Protein AF-A0A3B0RH34-F1 (afdb_monomer_lite)

InterPro domains:
  IPR018688 Copper chaperone PpoB2-like [PF09948] (67-112)

Foldseek 3Di:
DVLVVLVVCDVVVVVVLVVVLVVLVVVLVVLQDDPVLVVCVVVDDPVSVVVVVVRDCVVRDPVSVLVSQLSNLCSVCVVVVSVVLSVQVVCVVVHDGDSVVVVVVVCCVSSVD

Radius of gyration: 19.11 Å; chains: 1; bounding box: 40×27×51 Å

Organism: NCBI:txid652676

Sequence (113 aa):
MIIAKIRMMTGGHWLLLFALILLAWGALYAMALPADLRASARIFGGDFIASLCRITPDAAGYARITAMWALMTAAMMAPTALPAFATYDDLSHSGQTRMGLLIAGYLAVWLGY

Secondary structure (DSSP, 8-state):
-HHHHHHT--HHHHHHHHHHHHHHHHHHHHHHS-HHHHHHTTS--HHHHHHHTT--GGGG-HHHHHHHHHHHHHHHHHHHHHHHHHHHHHGGGTS---HHHHHHHHHHHHTT-

pLDDT: mean 82.14, std 11.79, range [49.97, 96.31]

Structure (mmCIF, N/CA/C/O backbone):
data_AF-A0A3B0RH34-F1
#
_entry.id   AF-A0A3B0RH34-F1
#
loop_
_atom_site.group_PDB
_atom_site.id
_atom_site.type_symbol
_atom_site.label_atom_id
_atom_site.label_alt_id
_atom_site.label_comp_id
_atom_site.label_asym_id
_atom_site.label_entity_id
_atom_site.label_seq_id
_atom_site.pdbx_PDB_ins_code
_atom_site.Cartn_x
_atom_site.Cartn_y
_atom_site.Cartn_z
_atom_site.occupancy
_atom_site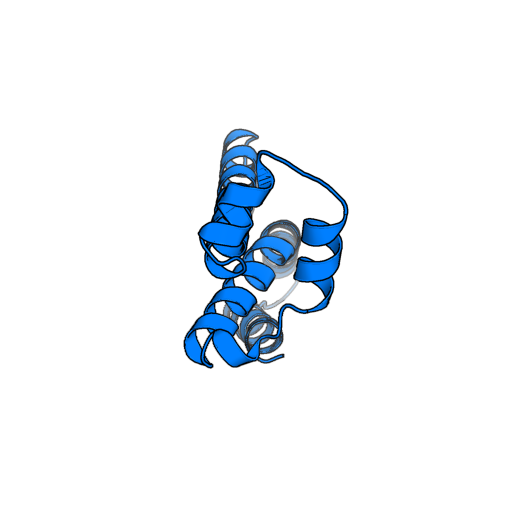.B_iso_or_equiv
_atom_site.auth_seq_id
_atom_site.auth_comp_id
_atom_site.auth_asym_id
_atom_site.auth_atom_id
_atom_site.pdbx_PDB_model_num
ATOM 1 N N . MET A 1 1 ? -6.173 -6.328 23.815 1.00 51.22 1 MET A N 1
ATOM 2 C CA . MET A 1 1 ? -4.703 -6.589 23.843 1.00 51.22 1 MET A CA 1
ATOM 3 C C . MET A 1 1 ? -3.960 -5.940 22.665 1.00 51.22 1 MET A C 1
ATOM 5 O O . MET A 1 1 ? -2.774 -5.668 22.808 1.00 51.22 1 MET A O 1
ATOM 9 N N . ILE A 1 2 ? -4.616 -5.653 21.530 1.00 56.62 2 ILE A N 1
ATOM 10 C CA . ILE A 1 2 ? -3.995 -5.015 20.351 1.00 56.62 2 ILE A CA 1
ATOM 11 C C . ILE A 1 2 ? -3.791 -3.501 20.569 1.00 56.62 2 ILE A C 1
ATOM 13 O O . ILE A 1 2 ? -2.750 -2.966 20.196 1.00 56.62 2 ILE A O 1
ATOM 17 N N . ILE A 1 3 ? -4.699 -2.843 21.297 1.00 49.97 3 ILE A N 1
ATOM 18 C CA . ILE A 1 3 ? -4.619 -1.423 21.709 1.00 49.97 3 ILE A CA 1
ATOM 19 C C . ILE A 1 3 ? -3.305 -1.066 22.424 1.00 49.97 3 ILE A C 1
ATOM 21 O O . ILE A 1 3 ? -2.689 -0.042 22.129 1.00 49.97 3 ILE A O 1
ATOM 25 N N . ALA A 1 4 ? -2.818 -1.931 23.322 1.00 54.97 4 ALA A N 1
ATOM 26 C CA . ALA A 1 4 ? -1.525 -1.730 23.980 1.00 54.97 4 ALA A CA 1
ATOM 27 C C . ALA A 1 4 ? -0.366 -1.767 22.969 1.00 54.97 4 ALA A C 1
ATOM 29 O O . ALA A 1 4 ? 0.554 -0.961 23.052 1.00 54.97 4 ALA A O 1
ATOM 30 N N . LYS A 1 5 ? -0.449 -2.648 21.964 1.00 57.72 5 LYS A N 1
ATOM 31 C CA . LYS A 1 5 ? 0.563 -2.812 20.911 1.00 57.72 5 LYS A CA 1
ATOM 32 C C . LYS A 1 5 ? 0.616 -1.626 19.945 1.00 57.72 5 LYS A C 1
ATOM 34 O O . LYS A 1 5 ? 1.702 -1.270 19.505 1.00 57.72 5 LYS A O 1
ATOM 39 N N . ILE A 1 6 ? -0.524 -0.993 19.653 1.00 57.19 6 ILE A N 1
ATOM 40 C CA . ILE A 1 6 ? -0.580 0.184 18.771 1.00 57.19 6 ILE A CA 1
ATOM 41 C C . ILE A 1 6 ? -0.226 1.472 19.531 1.00 57.19 6 ILE A C 1
ATOM 43 O O . ILE A 1 6 ? 0.510 2.292 18.993 1.00 57.19 6 ILE A O 1
ATOM 47 N N . ARG A 1 7 ? -0.607 1.629 20.812 1.00 58.00 7 ARG A N 1
ATOM 48 C CA . ARG A 1 7 ? -0.073 2.722 21.663 1.00 58.00 7 ARG A CA 1
ATOM 49 C C . ARG A 1 7 ? 1.438 2.601 21.902 1.00 58.00 7 ARG A C 1
ATOM 51 O O . ARG A 1 7 ? 2.094 3.609 22.138 1.00 58.00 7 ARG A O 1
ATOM 58 N N . MET A 1 8 ? 1.990 1.390 21.805 1.00 59.06 8 MET A N 1
ATOM 59 C CA . MET A 1 8 ? 3.433 1.121 21.805 1.00 59.06 8 MET A CA 1
ATOM 60 C C . MET A 1 8 ? 4.111 1.338 20.442 1.00 59.06 8 MET A C 1
ATOM 62 O O . MET A 1 8 ? 5.320 1.118 20.346 1.00 59.06 8 MET A O 1
ATOM 66 N N . MET A 1 9 ? 3.392 1.774 19.396 1.00 67.50 9 MET A N 1
ATOM 67 C CA . MET A 1 9 ? 4.008 2.185 18.130 1.00 67.50 9 MET A CA 1
ATOM 68 C C . MET A 1 9 ? 4.815 3.465 18.353 1.00 67.50 9 MET A C 1
ATOM 70 O O . MET A 1 9 ? 4.361 4.585 18.130 1.00 67.50 9 MET A O 1
ATOM 74 N N . THR A 1 10 ? 6.040 3.281 18.825 1.00 78.62 10 THR A N 1
ATOM 75 C CA . THR A 1 10 ? 7.049 4.329 18.920 1.00 78.62 10 THR A CA 1
ATOM 76 C C . THR A 1 10 ? 7.428 4.826 17.524 1.00 78.62 10 THR A C 1
ATOM 78 O O . THR A 1 10 ? 7.144 4.172 16.516 1.00 78.62 10 THR A O 1
ATOM 81 N N . GLY A 1 11 ? 8.134 5.958 17.450 1.00 82.62 11 GLY A N 1
ATOM 82 C CA . GLY A 1 11 ? 8.594 6.529 16.178 1.00 82.62 11 GLY A CA 1
ATOM 83 C C . GLY A 1 11 ? 9.337 5.534 15.273 1.00 82.62 11 GLY A C 1
ATOM 84 O O . GLY A 1 11 ? 9.202 5.608 14.057 1.00 82.62 11 GLY A O 1
ATOM 85 N N . GLY A 1 12 ? 10.034 4.541 15.841 1.00 88.06 12 GLY A N 1
ATOM 86 C CA . GLY A 1 12 ? 10.708 3.491 15.069 1.00 88.06 12 GLY A CA 1
ATOM 87 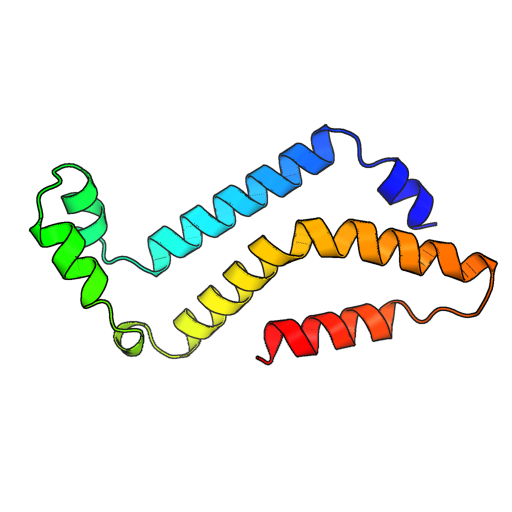C C . GLY A 1 12 ? 9.764 2.628 14.221 1.00 88.06 12 GLY A C 1
ATOM 88 O O . GLY A 1 12 ? 10.092 2.306 13.083 1.00 88.06 12 GLY A O 1
ATOM 89 N N . HIS A 1 13 ? 8.569 2.305 14.724 1.00 86.69 13 HIS A N 1
ATOM 90 C CA . HIS A 1 13 ? 7.581 1.524 13.971 1.00 86.69 13 HIS A CA 1
ATOM 91 C C . HIS A 1 13 ? 7.022 2.316 12.787 1.00 86.69 13 HIS A C 1
ATOM 93 O O . HIS A 1 13 ? 6.830 1.770 11.703 1.00 86.69 13 HIS A O 1
ATOM 99 N N . TRP A 1 14 ? 6.812 3.618 12.982 1.00 87.88 14 TRP A N 1
ATOM 100 C CA . TRP A 1 14 ? 6.387 4.520 11.916 1.00 87.88 14 TRP A CA 1
ATOM 101 C C . TRP A 1 14 ? 7.475 4.701 10.862 1.00 87.88 14 TRP A C 1
ATOM 103 O O . TRP A 1 14 ? 7.182 4.609 9.674 1.00 87.88 14 TRP A O 1
ATOM 113 N N . LEU A 1 15 ? 8.736 4.872 11.270 1.00 92.62 15 LEU A N 1
ATOM 114 C CA . LEU A 1 15 ? 9.863 4.920 10.335 1.00 92.62 15 LEU A CA 1
ATOM 115 C C . LEU A 1 15 ? 9.968 3.637 9.506 1.00 92.62 15 LEU A C 1
ATOM 117 O O . LEU A 1 15 ? 10.145 3.720 8.294 1.00 92.62 15 LEU A O 1
ATOM 121 N N . LEU A 1 16 ? 9.805 2.464 10.129 1.00 92.75 16 LEU A N 1
ATOM 122 C CA . LEU A 1 16 ? 9.776 1.186 9.416 1.00 92.75 16 LEU A CA 1
ATOM 123 C C . LEU A 1 16 ? 8.621 1.133 8.407 1.00 92.75 16 LEU A C 1
ATOM 125 O O . LEU A 1 16 ? 8.841 0.769 7.255 1.00 92.75 16 LEU A O 1
ATOM 129 N N . LEU A 1 17 ? 7.407 1.515 8.818 1.00 90.62 17 LEU A N 1
ATOM 130 C CA . LEU A 1 17 ? 6.238 1.545 7.939 1.00 90.62 17 LEU A CA 1
ATOM 131 C C . LEU A 1 17 ? 6.486 2.442 6.721 1.00 90.62 17 LEU A C 1
ATOM 133 O O . LEU A 1 17 ? 6.285 2.011 5.589 1.00 90.62 17 LEU A O 1
ATOM 137 N N . PHE A 1 18 ? 6.959 3.670 6.935 1.00 92.38 18 PHE A N 1
ATOM 138 C CA . PHE A 1 18 ? 7.227 4.602 5.842 1.00 92.38 18 PHE A CA 1
ATOM 139 C C . PHE A 1 18 ? 8.391 4.149 4.959 1.00 92.38 18 PHE A C 1
ATOM 141 O O . PHE A 1 18 ? 8.317 4.299 3.742 1.00 92.38 18 PHE A O 1
ATOM 148 N N . ALA A 1 19 ? 9.428 3.529 5.527 1.00 95.25 19 ALA A N 1
ATOM 149 C CA . ALA A 1 19 ? 10.493 2.914 4.743 1.00 95.25 19 ALA A CA 1
ATOM 150 C C . ALA A 1 19 ? 9.956 1.781 3.852 1.00 95.25 19 ALA A C 1
ATOM 152 O O . ALA A 1 19 ? 10.291 1.723 2.671 1.00 95.25 19 ALA A O 1
ATOM 153 N N . LEU A 1 20 ? 9.072 0.922 4.372 1.00 94.94 20 LEU A N 1
ATOM 154 C CA . LEU A 1 20 ? 8.412 -0.125 3.586 1.00 94.94 20 LEU A CA 1
ATOM 155 C C . LEU A 1 20 ? 7.525 0.456 2.480 1.00 94.94 20 LEU A C 1
ATOM 157 O O . LEU A 1 20 ? 7.543 -0.053 1.362 1.00 94.94 20 LEU A O 1
ATOM 161 N N . ILE A 1 21 ? 6.799 1.543 2.755 1.00 94.69 21 ILE A N 1
ATOM 162 C CA . ILE A 1 21 ? 6.012 2.262 1.744 1.00 94.69 21 ILE A CA 1
ATOM 163 C C . ILE A 1 21 ? 6.928 2.794 0.634 1.00 94.69 21 ILE A C 1
ATOM 165 O O . ILE A 1 21 ? 6.641 2.591 -0.544 1.00 94.69 21 ILE A O 1
ATOM 169 N N . LEU A 1 22 ? 8.057 3.420 0.978 1.00 95.69 22 LEU A N 1
ATOM 170 C CA . LEU A 1 22 ? 9.031 3.897 -0.011 1.00 95.69 22 LEU A CA 1
ATOM 171 C C . LEU A 1 22 ? 9.605 2.753 -0.855 1.00 95.69 22 LEU A C 1
ATOM 173 O O . LEU A 1 22 ? 9.741 2.895 -2.070 1.00 95.69 22 LEU A O 1
ATOM 177 N N . LEU A 1 23 ? 9.894 1.604 -0.240 1.00 96.31 23 LEU A N 1
ATOM 178 C CA . LEU A 1 23 ? 10.339 0.410 -0.960 1.00 96.31 23 LEU A CA 1
ATOM 179 C C . LEU A 1 23 ? 9.258 -0.130 -1.904 1.00 96.31 23 LEU A C 1
ATOM 181 O O . LEU A 1 23 ? 9.577 -0.498 -3.034 1.00 96.31 23 LEU A O 1
ATOM 185 N N . ALA A 1 24 ? 7.990 -0.131 -1.487 1.00 95.12 24 ALA A N 1
ATOM 186 C CA . ALA A 1 24 ? 6.866 -0.521 -2.335 1.00 95.12 24 ALA A CA 1
ATOM 187 C C . ALA A 1 24 ? 6.751 0.394 -3.564 1.00 95.12 24 ALA A C 1
ATOM 189 O O . ALA A 1 24 ? 6.649 -0.096 -4.687 1.00 95.12 24 ALA A O 1
ATOM 190 N N . TRP A 1 25 ? 6.870 1.712 -3.383 1.00 94.44 25 TRP A N 1
ATOM 191 C CA . TRP A 1 25 ? 6.908 2.664 -4.497 1.00 94.44 25 TRP A CA 1
ATOM 192 C C . TRP A 1 25 ? 8.116 2.461 -5.416 1.00 94.44 25 TRP A C 1
ATOM 194 O O . TRP A 1 25 ? 7.971 2.508 -6.637 1.00 94.44 25 TRP A O 1
ATOM 204 N N . GLY A 1 26 ? 9.295 2.175 -4.858 1.00 92.19 26 GLY A N 1
ATOM 205 C CA . GLY A 1 26 ? 10.481 1.826 -5.642 1.00 92.19 26 GLY A CA 1
ATOM 206 C C . GLY A 1 26 ? 10.279 0.562 -6.485 1.00 92.19 26 GLY A C 1
ATOM 207 O O . GLY A 1 26 ? 10.650 0.530 -7.660 1.00 92.19 26 GLY A O 1
ATOM 208 N N . ALA A 1 27 ? 9.632 -0.460 -5.921 1.00 91.94 27 ALA A N 1
ATOM 209 C CA . ALA A 1 27 ? 9.271 -1.675 -6.644 1.00 91.94 27 ALA A CA 1
ATOM 210 C C . ALA A 1 27 ? 8.242 -1.396 -7.753 1.00 91.94 27 ALA A C 1
ATOM 212 O O . ALA A 1 27 ? 8.437 -1.847 -8.880 1.00 91.94 27 ALA A O 1
ATOM 213 N N . LEU A 1 28 ? 7.204 -0.597 -7.480 1.00 90.12 28 LEU A N 1
ATOM 214 C CA . LEU A 1 28 ? 6.229 -0.169 -8.491 1.00 90.12 28 LEU A CA 1
ATOM 215 C C . LEU A 1 28 ? 6.897 0.576 -9.646 1.00 90.12 28 LEU A C 1
ATOM 217 O O . LEU A 1 28 ? 6.623 0.269 -10.803 1.00 90.12 28 LEU A O 1
ATOM 221 N N . TYR A 1 29 ? 7.817 1.495 -9.352 1.00 86.62 29 TYR A N 1
ATOM 222 C CA . TYR A 1 29 ? 8.600 2.204 -10.364 1.00 86.62 29 TYR A CA 1
ATOM 223 C C . TYR A 1 29 ? 9.415 1.237 -11.239 1.00 86.62 29 TYR A C 1
ATOM 225 O O . TYR A 1 29 ? 9.436 1.363 -12.464 1.00 86.62 29 TYR A O 1
ATOM 233 N N . ALA A 1 30 ? 10.048 0.232 -10.627 1.00 88.06 30 ALA A N 1
ATOM 234 C CA . ALA A 1 30 ? 10.803 -0.790 -11.349 1.00 88.06 30 ALA A CA 1
ATOM 235 C C . ALA A 1 30 ? 9.913 -1.708 -12.208 1.00 88.06 30 ALA A C 1
ATOM 237 O O . ALA A 1 30 ? 10.347 -2.139 -13.276 1.00 88.06 30 ALA A O 1
ATOM 238 N N . MET A 1 31 ? 8.688 -1.999 -11.760 1.00 85.81 31 MET A N 1
ATOM 239 C CA . MET A 1 31 ? 7.713 -2.820 -12.490 1.00 85.81 31 MET A CA 1
ATOM 240 C C . MET A 1 31 ? 7.035 -2.057 -13.634 1.00 85.81 31 MET A C 1
ATOM 242 O O . MET A 1 31 ? 6.779 -2.647 -14.685 1.00 85.81 31 MET A O 1
ATOM 246 N N . ALA A 1 32 ? 6.757 -0.766 -13.436 1.00 83.00 32 ALA A N 1
ATOM 247 C CA . ALA A 1 32 ? 6.045 0.080 -14.389 1.00 83.00 32 ALA A CA 1
ATOM 248 C C . ALA A 1 32 ? 6.900 0.460 -15.603 1.00 83.00 32 ALA A C 1
ATOM 250 O O . ALA A 1 32 ? 6.368 0.604 -16.702 1.00 83.00 32 ALA A O 1
ATOM 251 N N . LEU A 1 33 ? 8.214 0.634 -15.413 1.00 78.81 33 LEU A N 1
ATOM 252 C CA . LEU A 1 33 ? 9.091 1.195 -16.438 1.00 78.81 33 LEU A CA 1
ATOM 253 C C . LEU A 1 33 ? 10.091 0.173 -17.012 1.00 78.81 33 LEU A C 1
ATOM 255 O O . LEU A 1 33 ? 10.899 -0.401 -16.265 1.00 78.81 33 LEU A O 1
ATOM 259 N N . PRO A 1 34 ? 10.116 0.017 -18.351 1.00 78.62 34 PRO A N 1
ATOM 260 C CA . PRO A 1 34 ? 11.200 -0.627 -19.085 1.00 78.62 34 PRO A CA 1
ATOM 261 C C . PRO A 1 34 ? 12.591 -0.107 -18.684 1.00 78.62 34 PRO A C 1
ATOM 263 O O . PRO A 1 34 ? 12.760 1.040 -18.260 1.00 78.62 34 PRO A O 1
ATOM 266 N N . ALA A 1 35 ? 13.605 -0.968 -18.776 1.00 78.56 35 ALA A N 1
ATOM 267 C CA . ALA A 1 35 ? 14.950 -0.665 -18.279 1.00 78.56 35 ALA A CA 1
ATOM 268 C C . ALA A 1 35 ? 15.633 0.483 -19.042 1.00 78.56 35 ALA A C 1
ATOM 270 O O . ALA A 1 35 ? 16.332 1.294 -18.439 1.00 78.56 35 ALA A O 1
ATOM 271 N N . ASP A 1 36 ? 15.387 0.569 -20.344 1.00 75.44 36 ASP A N 1
ATOM 272 C CA . ASP A 1 36 ? 15.805 1.643 -21.243 1.00 75.44 36 ASP A CA 1
ATOM 273 C C . ASP A 1 36 ? 15.158 2.985 -20.873 1.00 75.44 36 ASP A C 1
ATOM 275 O O . ASP A 1 36 ? 15.857 4.000 -20.804 1.00 75.44 36 ASP A O 1
ATOM 279 N N . LEU A 1 37 ? 13.867 2.988 -20.521 1.00 73.06 37 LEU A N 1
ATOM 280 C CA . LEU A 1 37 ? 13.166 4.178 -20.022 1.00 73.06 37 LEU A CA 1
ATOM 281 C C . LEU A 1 37 ? 13.686 4.626 -18.647 1.00 73.06 37 LEU A C 1
ATOM 283 O O . LEU A 1 37 ? 13.863 5.818 -18.397 1.00 73.06 37 LEU A O 1
ATOM 287 N N . ARG A 1 38 ? 14.033 3.685 -17.761 1.00 76.31 38 ARG A N 1
ATOM 288 C CA . ARG A 1 38 ? 14.702 4.009 -16.484 1.00 76.31 38 ARG A CA 1
ATOM 289 C C . ARG A 1 38 ? 16.132 4.520 -16.667 1.00 76.31 38 ARG A C 1
ATOM 291 O O . ARG A 1 38 ? 16.607 5.293 -15.842 1.00 76.31 38 ARG A O 1
ATOM 298 N N . ALA A 1 39 ? 16.836 4.096 -17.714 1.00 76.06 39 ALA A N 1
ATOM 299 C CA . ALA A 1 39 ? 18.186 4.573 -18.010 1.00 76.06 39 ALA A CA 1
ATOM 300 C C . ALA A 1 39 ? 18.172 5.975 -18.638 1.00 76.06 39 ALA A C 1
ATOM 302 O O . ALA A 1 39 ? 18.952 6.839 -18.236 1.00 76.06 39 ALA A O 1
ATOM 303 N N . SER A 1 40 ? 17.241 6.225 -19.561 1.00 68.88 40 SER A N 1
ATOM 304 C CA . SER A 1 40 ? 17.020 7.548 -20.163 1.00 68.88 40 SER A CA 1
ATOM 305 C C . SER A 1 40 ? 16.509 8.575 -19.149 1.00 68.88 40 SER A C 1
ATOM 307 O O . SER A 1 40 ? 16.728 9.774 -19.333 1.00 68.88 40 SER A O 1
ATOM 309 N N . ALA A 1 41 ? 16.000 8.113 -17.999 1.00 66.69 41 ALA A N 1
ATOM 310 C CA . ALA A 1 41 ? 15.727 8.969 -16.856 1.00 66.69 41 ALA A CA 1
ATOM 311 C C . ALA A 1 41 ? 16.934 9.697 -16.250 1.00 66.69 41 ALA A C 1
ATOM 313 O O . ALA A 1 41 ? 16.789 10.628 -15.466 1.00 66.69 41 ALA A O 1
ATOM 314 N N . ARG A 1 42 ? 18.154 9.314 -16.615 1.00 65.12 42 ARG A N 1
ATOM 315 C CA . ARG A 1 42 ? 19.361 10.006 -16.152 1.00 65.12 42 ARG A CA 1
ATOM 316 C C . ARG A 1 42 ? 19.765 11.185 -17.041 1.00 65.12 42 ARG A C 1
ATOM 318 O O . ARG A 1 42 ? 20.693 11.898 -16.681 1.00 65.12 42 ARG A O 1
ATOM 325 N N . ILE A 1 43 ? 19.101 11.381 -18.184 1.00 71.19 43 ILE A N 1
ATOM 326 C CA . ILE A 1 43 ? 19.586 12.228 -19.291 1.00 71.19 43 ILE A CA 1
ATOM 327 C C . ILE A 1 43 ? 18.496 13.209 -19.793 1.00 71.19 43 ILE A C 1
ATOM 329 O O . ILE A 1 43 ? 18.535 13.655 -20.932 1.00 71.19 43 ILE A O 1
ATOM 333 N N . PHE A 1 44 ? 17.479 13.507 -18.979 1.00 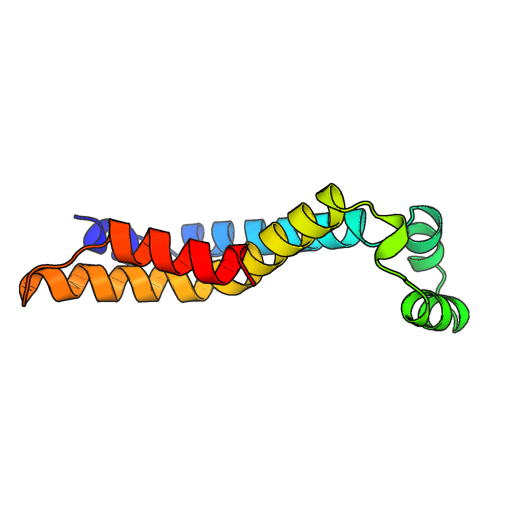65.06 44 PHE A N 1
ATOM 334 C CA . PHE A 1 44 ? 16.163 13.980 -19.438 1.00 65.06 44 PHE A CA 1
ATOM 335 C C . PHE A 1 44 ? 16.097 15.164 -20.429 1.00 65.06 44 PHE A C 1
ATOM 337 O O . PHE A 1 44 ? 16.635 16.241 -20.184 1.00 65.06 44 PHE A O 1
ATOM 344 N N . GLY A 1 45 ? 15.256 14.966 -21.459 1.00 67.88 45 GLY A N 1
ATOM 345 C CA . GLY A 1 45 ? 14.613 15.960 -22.332 1.00 67.88 45 GLY A CA 1
ATOM 346 C C . GLY A 1 45 ? 13.124 15.606 -22.569 1.00 67.88 45 GLY A C 1
ATOM 347 O O . GLY A 1 45 ? 12.608 14.663 -21.965 1.00 67.88 45 GLY A O 1
ATOM 348 N N . GLY A 1 46 ? 12.416 16.338 -23.440 1.00 70.25 46 GLY A N 1
ATOM 349 C CA . GLY A 1 46 ? 10.954 16.222 -23.637 1.00 70.25 46 GLY A CA 1
ATOM 350 C C . GLY A 1 46 ? 10.434 14.847 -24.091 1.00 70.25 46 GLY A C 1
ATOM 351 O O . GLY A 1 46 ? 9.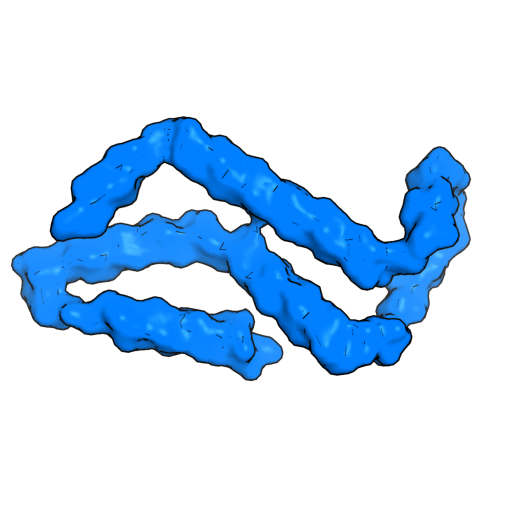306 14.476 -23.759 1.00 70.25 46 GLY A O 1
ATOM 352 N N . ASP A 1 47 ? 11.264 14.051 -24.769 1.00 73.19 47 ASP A N 1
ATOM 353 C CA . ASP A 1 47 ? 10.887 12.725 -25.277 1.00 73.19 47 ASP A CA 1
ATOM 354 C C . ASP A 1 47 ? 10.577 11.715 -24.170 1.00 73.19 47 ASP A C 1
ATOM 356 O O . ASP A 1 47 ? 9.709 10.856 -24.335 1.00 73.19 47 ASP A O 1
ATOM 360 N N . PHE A 1 48 ? 11.222 11.842 -23.007 1.00 74.94 48 PHE A N 1
ATOM 361 C CA . PHE A 1 48 ? 10.886 10.992 -21.871 1.00 74.94 48 PHE A CA 1
ATOM 362 C C . PHE A 1 48 ? 9.468 11.265 -21.366 1.00 74.94 48 PHE A C 1
ATOM 364 O O . PHE A 1 48 ? 8.698 10.325 -21.178 1.00 74.94 48 PHE A O 1
ATOM 371 N N . ILE A 1 49 ? 9.091 12.536 -21.201 1.00 75.50 49 ILE A N 1
ATOM 372 C CA . ILE A 1 49 ? 7.732 12.908 -20.784 1.00 75.50 49 ILE A CA 1
ATOM 373 C C . ILE A 1 49 ? 6.715 12.398 -21.815 1.00 75.50 49 ILE A C 1
ATOM 375 O O . ILE A 1 49 ? 5.708 11.800 -21.444 1.00 75.50 49 ILE A O 1
ATOM 379 N N . ALA A 1 50 ? 7.016 12.530 -23.110 1.00 78.06 50 ALA A N 1
ATOM 380 C CA . ALA A 1 50 ? 6.169 12.005 -24.181 1.00 78.06 50 ALA A CA 1
ATOM 381 C C . ALA A 1 50 ? 6.063 10.465 -24.183 1.00 78.06 50 ALA A C 1
ATOM 383 O O . ALA A 1 50 ? 5.051 9.914 -24.628 1.00 78.06 50 ALA A O 1
ATOM 384 N N . SER A 1 51 ? 7.090 9.754 -23.708 1.00 74.50 51 SER A N 1
ATOM 385 C CA . SER A 1 51 ? 7.059 8.294 -23.561 1.00 74.50 51 SER A CA 1
ATOM 386 C C . SER A 1 51 ? 6.160 7.849 -22.404 1.00 74.50 51 SER A C 1
ATOM 388 O O . SER A 1 51 ? 5.400 6.897 -22.571 1.00 74.50 51 SER A O 1
ATOM 390 N N . LEU A 1 52 ? 6.153 8.587 -21.284 1.00 75.44 52 LEU A N 1
ATOM 391 C CA . LEU A 1 52 ? 5.276 8.307 -20.142 1.00 75.44 52 LEU A CA 1
ATOM 392 C C . LEU A 1 52 ? 3.794 8.410 -20.525 1.00 75.44 52 LEU A C 1
ATOM 394 O O . LEU A 1 52 ? 2.989 7.592 -20.088 1.00 75.44 52 LEU A O 1
ATOM 398 N N . CYS A 1 53 ? 3.444 9.348 -21.411 1.00 78.44 53 CYS A N 1
ATOM 399 C CA . CYS A 1 53 ? 2.083 9.512 -21.931 1.00 78.44 53 CYS A CA 1
ATOM 400 C C . CYS A 1 53 ? 1.607 8.356 -22.832 1.00 78.44 53 CYS A C 1
ATOM 402 O O . CYS A 1 53 ? 0.427 8.299 -23.168 1.00 78.44 53 CYS A O 1
ATOM 404 N N . ARG A 1 54 ? 2.505 7.456 -23.256 1.00 73.81 54 ARG A N 1
ATOM 405 C CA . ARG A 1 54 ? 2.199 6.311 -24.133 1.00 73.81 54 ARG A CA 1
ATOM 406 C C . ARG A 1 54 ? 2.337 4.954 -23.440 1.00 73.81 54 ARG A C 1
ATOM 408 O O . ARG A 1 54 ? 2.177 3.927 -24.099 1.00 73.81 54 ARG A O 1
ATOM 415 N N . ILE A 1 55 ? 2.616 4.928 -22.135 1.00 67.31 55 ILE A N 1
ATOM 416 C CA . ILE A 1 55 ? 2.699 3.679 -21.372 1.00 67.31 55 ILE A CA 1
ATOM 417 C C . ILE A 1 55 ? 1.309 3.046 -21.322 1.00 67.31 55 ILE A C 1
ATOM 419 O O . ILE A 1 55 ? 0.401 3.534 -20.652 1.00 67.31 55 ILE A O 1
ATOM 423 N N . THR A 1 56 ? 1.151 1.946 -22.052 1.00 61.94 56 THR A N 1
ATOM 424 C CA . THR A 1 56 ? -0.061 1.132 -22.046 1.00 61.94 56 THR A CA 1
ATOM 425 C C . THR A 1 56 ? 0.107 -0.031 -21.062 1.00 61.94 56 THR A C 1
ATOM 427 O O . THR A 1 56 ? 1.123 -0.731 -21.109 1.00 61.94 56 THR A O 1
ATOM 430 N N . PRO A 1 57 ? -0.874 -0.273 -20.170 1.00 59.22 57 PRO A N 1
ATOM 431 C CA . PRO A 1 57 ? -0.835 -1.390 -19.222 1.00 59.22 57 PRO A CA 1
ATOM 432 C C . PRO A 1 57 ? -0.727 -2.768 -19.894 1.00 59.22 57 PRO A C 1
ATOM 434 O O . PRO A 1 57 ? -0.218 -3.708 -19.290 1.00 59.22 57 PRO A O 1
ATOM 437 N N . ASP A 1 58 ? -1.169 -2.884 -21.147 1.00 58.38 58 ASP A N 1
ATOM 438 C CA . ASP A 1 58 ? -1.299 -4.140 -21.896 1.00 58.38 58 ASP A CA 1
ATOM 439 C C . ASP A 1 58 ? 0.022 -4.927 -22.030 1.00 58.38 58 ASP A C 1
ATOM 441 O O . ASP A 1 58 ? 0.044 -6.154 -21.956 1.00 58.38 58 ASP A O 1
ATOM 445 N N . ALA A 1 59 ? 1.164 -4.231 -22.076 1.00 60.00 59 ALA A N 1
ATOM 446 C CA . ALA A 1 59 ? 2.485 -4.862 -22.161 1.00 60.00 59 ALA A CA 1
ATOM 447 C C . ALA A 1 59 ? 2.910 -5.608 -20.879 1.00 60.00 59 ALA A C 1
ATOM 449 O O . ALA A 1 59 ? 3.948 -6.269 -20.855 1.00 60.00 59 ALA A O 1
ATOM 450 N N . ALA A 1 60 ? 2.164 -5.468 -19.778 1.00 65.75 60 ALA A N 1
ATOM 451 C CA . ALA A 1 60 ? 2.527 -6.021 -18.482 1.00 65.75 60 ALA A CA 1
ATOM 452 C C . ALA A 1 60 ? 2.040 -7.431 -18.195 1.00 65.75 60 ALA A C 1
ATOM 454 O O . ALA A 1 60 ? 2.649 -8.094 -17.355 1.00 65.75 60 ALA A O 1
ATOM 455 N N . GLY A 1 61 ? 1.015 -7.899 -18.901 1.00 79.06 61 GLY A N 1
ATOM 456 C CA . GLY A 1 61 ? 0.318 -9.127 -18.546 1.00 79.06 61 GLY A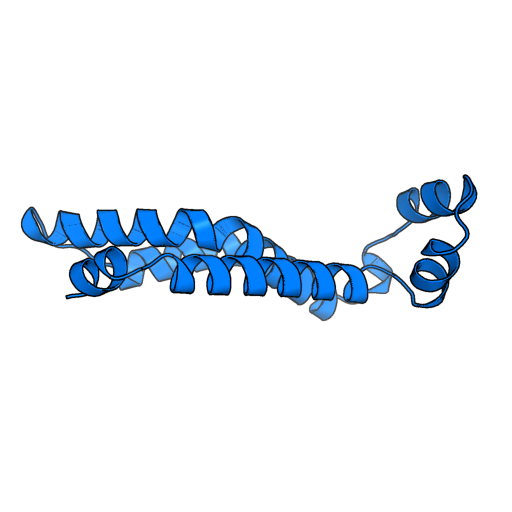 CA 1
ATOM 457 C C . GLY A 1 61 ? -0.498 -8.967 -17.257 1.00 79.06 61 GLY A C 1
ATOM 458 O O . GLY A 1 61 ? -0.108 -8.272 -16.315 1.00 79.06 61 GLY A O 1
ATOM 459 N N . TYR A 1 62 ? -1.646 -9.641 -17.208 1.00 82.94 62 TYR A N 1
ATOM 460 C CA . TYR A 1 62 ? -2.641 -9.509 -16.138 1.00 82.94 62 TYR A CA 1
ATOM 461 C C . TYR A 1 62 ? -2.045 -9.654 -14.727 1.00 82.94 62 TYR A C 1
ATOM 463 O O . TYR A 1 62 ? -2.242 -8.790 -13.879 1.00 82.94 62 TYR A O 1
ATOM 471 N N . ALA A 1 63 ? -1.223 -10.684 -14.499 1.00 85.44 63 ALA A N 1
ATOM 472 C CA . ALA A 1 63 ? -0.630 -10.953 -13.188 1.00 85.44 63 ALA A CA 1
ATOM 473 C C . ALA A 1 63 ? 0.261 -9.809 -12.669 1.00 85.44 63 ALA A C 1
ATOM 475 O O . ALA A 1 63 ? 0.232 -9.495 -11.478 1.00 85.44 63 ALA A O 1
ATOM 476 N N . ARG A 1 64 ? 1.038 -9.159 -13.549 1.00 86.00 64 ARG A N 1
ATOM 477 C CA . ARG A 1 64 ? 1.898 -8.030 -13.165 1.00 86.00 64 ARG A CA 1
ATOM 478 C C . ARG A 1 64 ? 1.060 -6.810 -12.805 1.00 86.00 64 ARG A C 1
ATOM 480 O O . ARG A 1 64 ? 1.364 -6.149 -11.819 1.00 86.00 64 ARG A O 1
ATOM 487 N N . ILE A 1 65 ? -0.010 -6.552 -13.557 1.00 87.62 65 ILE A N 1
ATOM 488 C CA . ILE A 1 65 ? -0.947 -5.457 -13.273 1.00 87.62 65 ILE A CA 1
ATOM 489 C C . ILE A 1 65 ? -1.626 -5.682 -11.920 1.00 87.62 65 ILE A C 1
ATOM 491 O O . ILE A 1 65 ? -1.629 -4.779 -11.087 1.00 87.62 65 ILE A O 1
ATOM 495 N N . THR A 1 66 ? -2.124 -6.895 -11.657 1.00 89.56 66 THR A N 1
ATOM 496 C CA . THR A 1 66 ? -2.736 -7.241 -10.367 1.00 89.56 66 THR A CA 1
ATOM 497 C C . THR A 1 66 ? -1.748 -7.073 -9.211 1.00 89.56 66 THR A C 1
ATOM 499 O O . THR A 1 66 ? -2.106 -6.510 -8.179 1.00 89.56 66 THR A O 1
ATOM 502 N N . ALA A 1 67 ? -0.492 -7.503 -9.378 1.00 90.94 67 ALA A N 1
ATOM 503 C CA . ALA A 1 67 ? 0.541 -7.333 -8.355 1.00 90.94 67 ALA A CA 1
ATOM 504 C C . ALA A 1 67 ? 0.864 -5.853 -8.090 1.00 90.94 67 ALA A C 1
ATOM 506 O O . ALA A 1 67 ? 0.967 -5.443 -6.934 1.00 90.94 67 ALA A O 1
ATOM 507 N N . MET A 1 68 ? 0.986 -5.045 -9.148 1.00 91.38 68 MET A N 1
ATOM 508 C CA . MET A 1 68 ? 1.207 -3.603 -9.026 1.00 91.38 68 MET A CA 1
ATOM 509 C C . MET A 1 68 ? 0.044 -2.921 -8.305 1.00 91.38 68 MET A C 1
ATOM 511 O O . MET A 1 68 ? 0.264 -2.128 -7.395 1.00 91.38 68 MET A O 1
ATOM 515 N N . TRP A 1 69 ? -1.191 -3.255 -8.662 1.00 91.56 69 TRP A N 1
ATOM 516 C CA . TRP A 1 69 ? -2.366 -2.694 -8.009 1.00 91.56 69 TRP A CA 1
ATOM 517 C C . TRP A 1 69 ? -2.449 -3.084 -6.529 1.00 91.56 69 TRP A C 1
ATOM 519 O O . TRP A 1 69 ? -2.584 -2.204 -5.681 1.00 91.56 69 TRP A O 1
ATOM 529 N N . ALA A 1 70 ? -2.255 -4.362 -6.191 1.00 92.81 70 ALA A N 1
ATOM 530 C CA . ALA A 1 70 ? -2.267 -4.814 -4.800 1.00 92.81 70 ALA A CA 1
ATOM 531 C C . ALA A 1 70 ? -1.197 -4.096 -3.958 1.00 92.81 70 ALA A C 1
ATOM 533 O O . ALA A 1 70 ? -1.465 -3.663 -2.835 1.00 92.81 70 ALA A O 1
ATOM 534 N N . LEU A 1 71 ? 0.008 -3.925 -4.515 1.00 93.62 71 LEU A N 1
ATOM 535 C CA . LEU A 1 71 ? 1.117 -3.245 -3.851 1.00 93.62 71 LEU A CA 1
ATOM 536 C C . LEU A 1 71 ? 0.861 -1.738 -3.684 1.00 93.62 71 LEU A C 1
ATOM 538 O O . LEU A 1 71 ? 1.137 -1.189 -2.618 1.00 93.62 71 LEU A O 1
ATOM 542 N N . MET A 1 72 ? 0.305 -1.078 -4.704 1.00 93.00 72 MET A N 1
ATOM 543 C CA . MET A 1 72 ? -0.066 0.340 -4.658 1.00 93.00 72 MET A CA 1
ATOM 544 C C . MET A 1 72 ? -1.142 0.597 -3.607 1.00 93.00 72 MET A C 1
ATOM 546 O O . MET A 1 72 ? -0.981 1.478 -2.760 1.00 93.00 72 MET A O 1
ATOM 550 N N . THR A 1 73 ? -2.206 -0.205 -3.621 1.00 92.25 73 THR A N 1
ATOM 551 C CA . THR A 1 73 ? -3.287 -0.105 -2.647 1.00 92.25 73 THR A CA 1
ATOM 552 C C . THR A 1 73 ? -2.756 -0.316 -1.235 1.00 92.25 73 THR A C 1
ATOM 554 O O . THR A 1 73 ? -2.984 0.530 -0.373 1.00 92.25 73 THR A O 1
ATOM 557 N N . ALA A 1 74 ? -1.965 -1.368 -1.000 1.00 90.62 74 ALA A N 1
ATOM 558 C CA . ALA A 1 74 ? -1.362 -1.618 0.307 1.00 90.62 74 ALA A CA 1
ATOM 559 C C . ALA A 1 74 ? -0.495 -0.440 0.788 1.00 90.62 74 ALA A C 1
ATOM 561 O O . ALA A 1 74 ? -0.624 -0.014 1.937 1.00 90.62 74 ALA A O 1
ATOM 562 N N . ALA A 1 75 ? 0.347 0.120 -0.086 1.00 92.31 75 ALA A N 1
ATOM 563 C CA . ALA A 1 75 ? 1.231 1.234 0.247 1.00 92.31 75 ALA A CA 1
ATOM 564 C C . ALA A 1 75 ? 0.468 2.524 0.599 1.00 92.31 75 ALA A C 1
ATOM 566 O O . ALA A 1 75 ? 0.866 3.236 1.520 1.00 92.31 75 ALA A O 1
ATOM 567 N N . MET A 1 76 ? -0.629 2.826 -0.101 1.00 90.69 76 MET A N 1
ATOM 568 C CA . MET A 1 76 ? -1.430 4.027 0.165 1.00 90.69 76 MET A CA 1
ATOM 569 C C . MET A 1 76 ? -2.340 3.890 1.387 1.00 90.69 76 MET A C 1
ATOM 571 O O . MET A 1 76 ? -2.591 4.874 2.082 1.00 90.69 76 MET A O 1
ATOM 575 N N . MET A 1 77 ? -2.832 2.683 1.655 1.00 92.56 77 MET A N 1
ATOM 576 C CA . MET A 1 77 ? -3.877 2.449 2.648 1.00 92.56 77 MET A CA 1
ATOM 577 C C . MET A 1 77 ? -3.373 1.990 4.018 1.00 92.56 77 MET A C 1
ATOM 579 O O . MET A 1 77 ? -4.023 2.250 5.029 1.00 92.56 77 MET A O 1
ATOM 583 N N . ALA A 1 78 ? -2.198 1.361 4.104 1.00 88.81 78 ALA A N 1
ATOM 584 C CA . ALA A 1 78 ? -1.623 0.940 5.383 1.00 88.81 78 ALA A CA 1
ATOM 585 C C . ALA A 1 78 ? -1.542 2.049 6.465 1.00 88.81 78 ALA A C 1
ATOM 587 O O . ALA A 1 78 ? -1.925 1.769 7.606 1.00 88.81 78 ALA A O 1
ATOM 588 N N . PRO A 1 79 ? -1.103 3.298 6.181 1.00 87.75 79 PRO A N 1
ATOM 589 C CA . PRO A 1 79 ? -0.958 4.317 7.225 1.00 87.75 79 PRO A CA 1
ATOM 590 C C . PRO A 1 79 ? -2.294 4.817 7.792 1.00 87.75 79 PRO A C 1
ATOM 592 O O . PRO A 1 79 ? -2.328 5.279 8.929 1.00 87.75 79 PRO A O 1
ATOM 595 N N . THR A 1 80 ? -3.391 4.709 7.039 1.00 89.38 80 THR A N 1
ATOM 596 C CA . THR A 1 80 ? -4.740 5.096 7.486 1.00 89.38 80 THR A CA 1
ATOM 597 C C . THR A 1 80 ? -5.497 3.915 8.098 1.00 89.38 80 THR A C 1
ATOM 599 O O . THR A 1 80 ? -6.240 4.097 9.062 1.00 89.38 80 THR A O 1
ATOM 602 N N . ALA A 1 81 ? -5.265 2.694 7.606 1.00 89.56 81 ALA A N 1
ATOM 603 C CA . ALA A 1 81 ? -5.884 1.472 8.114 1.00 89.56 81 ALA A CA 1
ATOM 604 C C . ALA A 1 81 ? -5.459 1.143 9.552 1.00 89.56 81 ALA A C 1
ATOM 606 O O . ALA A 1 81 ? -6.298 0.812 10.386 1.00 89.56 81 ALA A O 1
ATOM 607 N N . LEU A 1 82 ? -4.164 1.259 9.863 1.00 87.06 82 LEU A N 1
ATOM 608 C CA . LEU A 1 82 ? -3.622 0.918 11.182 1.00 87.06 82 LEU A CA 1
ATOM 609 C C . LEU A 1 82 ? -4.265 1.706 12.343 1.00 87.06 82 LEU A C 1
ATOM 611 O O . LEU A 1 82 ? -4.735 1.063 13.286 1.00 87.06 82 LEU A O 1
ATOM 615 N N . PRO A 1 83 ? -4.340 3.054 12.315 1.00 87.12 83 PRO A N 1
ATOM 616 C CA . PRO A 1 83 ? -5.027 3.800 13.365 1.00 87.12 83 PRO A CA 1
ATOM 617 C C . PRO A 1 83 ? -6.540 3.535 13.381 1.00 87.12 83 PRO A C 1
ATOM 619 O O . PRO A 1 83 ? -7.114 3.434 14.462 1.00 87.12 83 PRO A O 1
ATOM 622 N N . ALA A 1 84 ? -7.183 3.346 12.223 1.00 89.25 84 ALA A N 1
ATOM 623 C CA . ALA A 1 84 ? -8.614 3.040 12.158 1.00 89.25 84 ALA A CA 1
ATOM 624 C C . ALA A 1 84 ? -8.956 1.692 12.820 1.00 89.25 84 ALA A C 1
ATOM 626 O O . ALA A 1 84 ? -9.921 1.595 13.579 1.00 89.25 84 ALA A O 1
ATOM 627 N N . PHE A 1 85 ? -8.144 0.658 12.585 1.00 90.06 85 PHE A N 1
ATOM 628 C CA . PHE A 1 85 ? -8.306 -0.640 13.240 1.00 90.06 85 PHE A CA 1
ATOM 629 C C . PHE A 1 85 ? -8.033 -0.563 14.742 1.00 90.06 85 PHE A C 1
ATOM 631 O O . PHE A 1 85 ? -8.716 -1.234 15.509 1.00 90.06 85 PHE A O 1
ATOM 638 N N . ALA A 1 86 ? -7.095 0.283 15.180 1.00 86.00 86 ALA A N 1
ATOM 639 C CA . ALA A 1 86 ? -6.869 0.530 16.602 1.00 86.00 86 ALA A CA 1
ATOM 640 C C . ALA A 1 86 ? -8.128 1.086 17.279 1.00 86.00 86 ALA A C 1
ATOM 642 O O . ALA A 1 86 ? -8.583 0.536 18.277 1.00 86.00 86 ALA A O 1
ATOM 643 N N . THR A 1 87 ? -8.732 2.116 16.679 1.00 87.94 87 THR A N 1
ATOM 644 C CA . THR A 1 87 ? -9.977 2.703 17.182 1.00 87.94 87 THR A CA 1
ATOM 645 C C . THR A 1 87 ? -11.122 1.693 17.163 1.00 87.94 87 THR A C 1
ATOM 647 O O . THR A 1 87 ? -11.885 1.622 18.117 1.00 87.94 87 THR A O 1
ATOM 650 N N . TYR A 1 88 ? -11.248 0.866 16.121 1.00 88.69 88 TYR A N 1
ATOM 651 C CA . TYR A 1 88 ? -12.278 -0.176 16.097 1.00 88.69 88 TYR A CA 1
ATOM 652 C C . TYR A 1 88 ? -12.080 -1.237 17.195 1.00 88.69 88 TYR A C 1
ATOM 654 O O . TYR A 1 88 ? -13.064 -1.700 17.771 1.00 88.69 88 TYR A O 1
ATOM 662 N N . ASP A 1 89 ? -10.834 -1.604 17.520 1.00 85.88 89 ASP A N 1
ATOM 663 C CA . ASP A 1 89 ? -10.538 -2.488 18.660 1.00 85.88 89 ASP A CA 1
ATOM 664 C C . ASP A 1 89 ? -10.954 -1.831 19.985 1.00 85.88 89 ASP A C 1
ATOM 666 O O . ASP A 1 89 ? -11.532 -2.506 20.836 1.00 85.88 89 ASP A O 1
ATOM 670 N N . ASP A 1 90 ? -10.745 -0.516 20.146 1.00 85.06 90 ASP A N 1
ATOM 671 C CA . ASP A 1 90 ? -11.152 0.237 21.346 1.00 85.06 90 ASP A CA 1
ATOM 672 C C . ASP A 1 90 ? -12.671 0.183 21.593 1.00 85.06 90 ASP A C 1
ATOM 674 O O . ASP A 1 90 ? -13.110 0.108 22.743 1.00 85.06 90 ASP A O 1
ATOM 678 N N . LEU A 1 91 ? -13.492 0.136 20.536 1.00 87.88 91 LEU A N 1
ATOM 679 C CA . LEU A 1 91 ? -14.949 -0.012 20.672 1.00 87.88 91 LEU A CA 1
ATOM 680 C C . LEU A 1 91 ? -15.371 -1.363 21.281 1.00 87.88 91 LEU A C 1
ATOM 682 O O . LEU A 1 91 ? -16.513 -1.500 21.717 1.00 87.88 91 LEU A O 1
ATOM 686 N N . SER A 1 92 ? -14.473 -2.352 21.381 1.00 84.69 92 SER A N 1
ATOM 687 C CA . SER A 1 92 ? -14.778 -3.631 22.045 1.00 84.69 92 SER A CA 1
ATOM 688 C C . SER A 1 92 ? -15.134 -3.477 23.526 1.00 84.69 92 SER A C 1
ATOM 690 O O . SER A 1 92 ? -15.805 -4.335 24.100 1.00 84.69 92 SER A O 1
ATOM 692 N N . HIS A 1 93 ? -14.732 -2.363 24.145 1.00 83.94 93 HIS A N 1
ATOM 693 C CA . HIS A 1 93 ? -15.086 -2.040 25.523 1.00 83.94 93 HIS A CA 1
ATOM 694 C C . HIS A 1 93 ? -16.553 -1.612 25.694 1.00 83.94 93 HIS A C 1
ATOM 696 O O . HIS A 1 93 ? -17.081 -1.719 26.799 1.00 83.94 93 HIS A O 1
ATOM 702 N N . SER A 1 94 ? -17.216 -1.142 24.631 1.00 84.56 94 SER A N 1
ATOM 703 C CA . SER A 1 94 ? -18.610 -0.676 24.658 1.00 84.56 94 SER A CA 1
ATOM 704 C C . SER A 1 94 ? -19.589 -1.593 23.915 1.00 84.56 94 SER A C 1
ATOM 706 O O . SER A 1 94 ? -20.799 -1.386 24.000 1.00 84.56 94 SER A O 1
ATOM 708 N N . GLY A 1 95 ? -19.105 -2.630 23.223 1.00 85.38 95 GLY A N 1
ATOM 709 C CA . GLY A 1 95 ? -19.940 -3.599 22.515 1.00 85.38 95 GLY A CA 1
ATOM 710 C C . GLY A 1 95 ? -19.138 -4.736 21.878 1.00 85.38 95 GLY A C 1
ATOM 711 O O . GLY A 1 95 ? -17.912 -4.746 21.895 1.00 85.38 95 GLY A O 1
ATOM 712 N N . GLN A 1 96 ? -19.825 -5.722 21.294 1.00 85.94 96 GLN A N 1
ATOM 713 C CA . GLN A 1 96 ? -19.147 -6.803 20.569 1.00 85.94 96 GLN A CA 1
ATOM 714 C C . GLN A 1 96 ? -18.557 -6.288 19.249 1.00 85.94 96 GLN A C 1
ATOM 716 O O . GLN A 1 96 ? -19.286 -5.782 18.396 1.00 85.94 96 GLN A O 1
ATOM 721 N N . THR A 1 97 ? -17.256 -6.488 19.039 1.00 87.44 97 THR A N 1
ATOM 722 C CA . THR A 1 97 ? -16.570 -6.184 17.773 1.00 87.44 97 THR A CA 1
ATOM 723 C C . THR A 1 97 ? -16.218 -7.463 17.013 1.00 87.44 97 THR A C 1
ATOM 725 O O . THR A 1 97 ? -16.054 -8.539 17.588 1.00 87.44 97 THR A O 1
ATOM 728 N N . ARG A 1 98 ? -16.118 -7.365 15.680 1.00 90.62 98 ARG A N 1
ATOM 729 C CA . ARG A 1 98 ? -15.760 -8.484 14.790 1.00 90.62 98 ARG A CA 1
ATOM 730 C C . ARG A 1 98 ? -14.602 -8.089 13.877 1.00 90.62 98 ARG A C 1
ATOM 732 O O . ARG A 1 98 ? -14.765 -7.971 12.665 1.00 90.62 98 ARG A O 1
ATOM 739 N N . MET A 1 99 ? -13.423 -7.900 14.471 1.00 89.38 99 MET A N 1
ATOM 740 C CA . MET A 1 99 ? -12.215 -7.418 13.781 1.00 89.38 99 MET A CA 1
ATOM 741 C C . MET A 1 99 ? -11.884 -8.218 12.513 1.00 89.38 99 MET A C 1
ATOM 743 O O . MET A 1 99 ? -11.578 -7.637 11.478 1.00 89.38 99 MET A O 1
ATOM 747 N N . GLY A 1 100 ? -12.008 -9.549 12.563 1.00 89.56 100 GLY A N 1
ATOM 748 C CA . GLY A 1 100 ? -11.734 -10.406 11.406 1.00 89.56 100 GLY A CA 1
ATOM 749 C C . GLY A 1 100 ? -12.628 -10.104 10.198 1.00 89.56 100 GLY A C 1
ATOM 750 O O . GLY A 1 100 ? -12.136 -10.070 9.075 1.00 89.56 100 GLY A O 1
ATOM 751 N N . LEU A 1 101 ? -13.917 -9.817 10.422 1.00 93.69 101 LEU A N 1
ATOM 752 C CA . LEU A 1 101 ? -14.838 -9.446 9.342 1.00 93.69 101 LEU A CA 1
ATOM 753 C C . LEU A 1 101 ? -14.525 -8.056 8.788 1.00 93.69 101 LEU A C 1
ATOM 755 O O . LEU A 1 101 ? -14.615 -7.859 7.580 1.00 93.69 101 LEU A O 1
ATOM 759 N N . LEU A 1 102 ? -14.127 -7.116 9.651 1.00 92.50 102 LEU A N 1
ATOM 760 C CA . LEU A 1 102 ? -13.707 -5.785 9.216 1.00 92.50 102 LEU A CA 1
ATOM 761 C C . LEU A 1 102 ? -12.471 -5.868 8.314 1.00 92.50 102 LEU A C 1
ATOM 763 O O . LEU A 1 102 ? -12.484 -5.312 7.222 1.00 92.50 102 LEU A O 1
ATOM 767 N N . ILE A 1 103 ? -11.434 -6.596 8.740 1.00 92.62 103 ILE A N 1
ATOM 768 C CA . ILE A 1 103 ? -10.202 -6.773 7.959 1.00 92.62 103 ILE A CA 1
ATOM 769 C C . ILE A 1 103 ? -10.501 -7.490 6.639 1.00 92.62 103 ILE A C 1
ATOM 771 O O . ILE A 1 103 ? -10.026 -7.059 5.592 1.00 92.62 103 ILE A O 1
ATOM 775 N N . ALA A 1 104 ? -11.309 -8.554 6.665 1.00 93.50 104 ALA A N 1
ATOM 776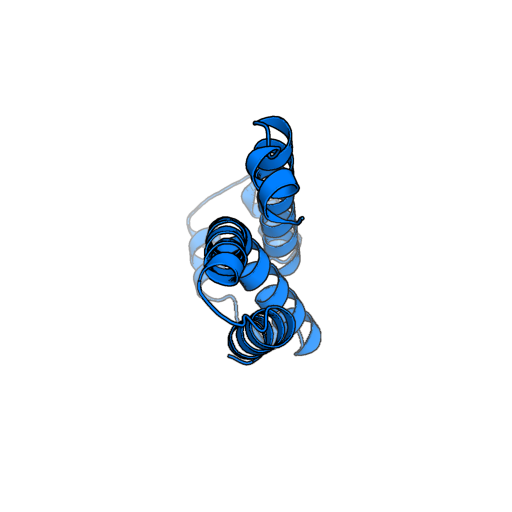 C CA . ALA A 1 104 ? -11.659 -9.290 5.454 1.00 93.50 104 ALA A CA 1
ATOM 777 C C . ALA A 1 104 ? -12.455 -8.427 4.464 1.00 93.50 104 ALA A C 1
ATOM 779 O O . ALA A 1 104 ? -12.122 -8.400 3.283 1.00 93.50 104 ALA A O 1
ATOM 780 N N . GLY A 1 105 ? -13.460 -7.682 4.936 1.00 93.75 105 GLY A N 1
ATOM 781 C CA . GLY A 1 105 ? -14.231 -6.763 4.097 1.00 93.75 105 GLY A CA 1
ATOM 782 C C . GLY A 1 105 ? -13.374 -5.627 3.541 1.00 93.75 105 GLY A C 1
ATOM 783 O O . GLY A 1 105 ? -13.462 -5.312 2.358 1.00 93.75 105 GLY A O 1
ATOM 784 N N . TYR A 1 106 ? -12.490 -5.068 4.367 1.00 92.62 106 TYR A N 1
ATOM 785 C CA . TYR A 1 106 ? -11.530 -4.053 3.948 1.00 92.62 106 TYR A CA 1
ATOM 786 C C . TYR A 1 106 ? -10.634 -4.563 2.814 1.00 92.62 106 TYR A C 1
ATOM 788 O O . TYR A 1 106 ? -10.561 -3.938 1.760 1.00 92.62 106 TYR A O 1
ATOM 796 N N . LEU A 1 107 ? -10.004 -5.727 2.994 1.00 91.56 107 LEU A N 1
ATOM 797 C CA . LEU A 1 107 ? -9.159 -6.334 1.967 1.00 91.56 107 LEU A CA 1
ATOM 798 C C . LEU A 1 107 ? -9.953 -6.700 0.712 1.00 91.56 107 LEU A C 1
ATOM 800 O O . LEU A 1 107 ? -9.443 -6.501 -0.379 1.00 91.56 107 LEU A O 1
ATOM 804 N N . ALA A 1 108 ? -11.189 -7.185 0.838 1.00 93.62 108 ALA A N 1
ATOM 805 C CA . ALA A 1 108 ? -12.019 -7.529 -0.314 1.00 93.62 108 ALA A CA 1
ATOM 806 C C . ALA A 1 108 ? -12.377 -6.307 -1.175 1.00 93.62 108 ALA A C 1
ATOM 808 O O . ALA A 1 108 ? -12.383 -6.412 -2.394 1.00 93.62 108 ALA A O 1
ATOM 809 N N . VAL A 1 109 ? -12.651 -5.151 -0.563 1.00 92.12 109 VAL A N 1
ATOM 810 C CA . VAL A 1 109 ? -12.930 -3.910 -1.306 1.00 92.12 109 VAL A CA 1
ATOM 811 C C . VAL A 1 109 ? -11.662 -3.396 -1.985 1.00 92.12 109 VAL A C 1
ATOM 813 O O . VAL A 1 109 ? -11.671 -3.089 -3.170 1.00 92.12 109 VAL A O 1
ATOM 816 N N . TRP A 1 110 ? -10.557 -3.343 -1.247 1.00 89.75 110 TRP A N 1
ATOM 817 C CA . TRP A 1 110 ? -9.304 -2.755 -1.722 1.00 89.75 110 TRP A CA 1
ATOM 818 C C . TRP A 1 110 ? -8.511 -3.653 -2.678 1.00 89.75 110 TRP A C 1
ATOM 820 O O . TRP A 1 110 ? -7.786 -3.143 -3.524 1.00 89.75 110 TRP A O 1
ATOM 830 N N . LEU A 1 111 ? -8.650 -4.974 -2.554 1.00 88.75 111 LEU A N 1
ATOM 831 C CA . LEU A 1 111 ? -8.090 -5.977 -3.463 1.00 88.75 111 LEU A CA 1
ATOM 832 C C . LEU A 1 111 ? -9.146 -6.574 -4.403 1.00 88.75 111 LEU A C 1
ATOM 834 O O . LEU A 1 111 ? -8.869 -7.585 -5.048 1.00 88.75 111 LEU A O 1
ATOM 838 N N . GLY A 1 112 ? -10.330 -5.967 -4.525 1.00 84.75 112 GLY A N 1
ATOM 839 C CA . GLY A 1 112 ? -11.362 -6.376 -5.488 1.00 84.75 112 GLY A CA 1
ATOM 840 C C . GLY A 1 112 ? -11.769 -5.308 -6.511 1.00 84.75 112 GLY A C 1
ATOM 841 O O . GLY A 1 112 ? -12.466 -5.660 -7.461 1.00 84.75 112 GLY A O 1
ATOM 842 N N . TYR A 1 113 ? -11.365 -4.045 -6.320 1.00 71.06 113 TYR A N 1
ATOM 843 C CA . TYR A 1 113 ? -11.710 -2.883 -7.158 1.00 71.06 113 TYR A CA 1
ATOM 844 C C . TYR A 1 113 ? -10.524 -2.298 -7.947 1.00 71.06 113 TYR A C 1
ATOM 846 O O . TYR A 1 113 ? -10.520 -2.447 -9.185 1.00 71.06 113 TYR A O 1
#